Protein AF-A0A8T4L0N1-F1 (afdb_monomer)

Secondary structure (DSSP, 8-state):
-TTSTTTT-S---HHHHH---TTS---------TT--HHHHHHHHHHHHHHHHHHHTTS---SPPPEEEETTTHHHHBSS--SHHHHHHHHHHHHHHHTT-EEEE--S-GGGB-HHHHHH-SEEEEEEETTEEEEEETTS--EEEEPPPPGGG--

Radius of gyration: 17.19 Å; Cα contacts (8 Å, |Δi|>4): 165; chains: 1; bounding box: 47×39×38 Å

Mean predicted aligned error: 9.27 Å

pLDDT: mean 81.14, std 14.88, range [42.38, 94.62]

Foldseek 3Di:
DPPDPPLPPDDPPVCVCPPADDDDNRDHDDDDCPPHDLVSVLVVLLVVLVVLLVVLPPDDPPDQAEEAEAEQCLSQFFLPCPDPSSVVSLVSLLSCVVSNHHYHYDDPDPNRGHPSNVVSDQWDWAPPDDQWIWIDGPPDDIDIDRHDDDPVPVD

Nearest PDB structures (foldseek):
  4d2i-assembly1_A  TM=7.847E-01  e=1.196E-03  Saccharolobus solfataricus P2
  7wrx-assembly1_J  TM=8.243E-01  e=7.387E-03  Deinococcus radiodurans
  7wrx-assembly2_E  TM=8.348E-01  e=1.951E-02  Deinococcus radiodurans
  7wrw-assembly1_B  TM=8.191E-01  e=2.341E-02  Deinococcus radiodurans
  7wrw-assembly1_A  TM=8.196E-01  e=3.171E-02  Deinococcus radiodurans

Sequence (155 aa):
SQRYPGLFEGKNDYANIVAGTGKSIGRAAIIDLSGVDDRVKLLVGHNIFNGLLKQFKGKDKTGKPPVLIVPHAKIFVGAEKASVISAESIIVISELGKIGVGYALEEENALDIAKEVANSTEAKITIIKENDISVQLKGRQSYRVFVRPTLSRAS

Solvent-accessible surface area (backbone atoms only — not comparable to full-atom values): 9612 Å² total; per-residue (Å²): 122,87,89,58,77,75,78,72,78,68,82,84,61,62,63,73,63,63,54,62,57,92,86,60,89,43,64,84,76,83,82,86,63,79,97,56,57,71,68,56,49,37,52,52,51,40,51,50,48,50,49,51,41,61,68,53,58,90,53,81,81,87,62,86,62,59,72,47,76,37,74,63,29,46,74,41,32,25,50,68,68,87,42,72,64,32,51,49,31,38,52,45,54,52,48,30,51,74,71,54,33,43,74,47,76,38,61,96,52,77,78,43,40,21,65,75,49,58,72,70,49,59,65,48,77,43,77,76,54,90,48,36,29,38,41,31,42,68,98,50,77,69,46,78,47,77,53,78,79,56,76,90,71,75,115

Structure (mmCIF, N/CA/C/O backbone):
data_AF-A0A8T4L0N1-F1
#
_entry.id   AF-A0A8T4L0N1-F1
#
loop_
_atom_site.group_PDB
_atom_site.id
_atom_site.type_symbol
_atom_site.label_atom_id
_atom_site.label_alt_id
_atom_site.label_comp_id
_atom_site.label_asym_id
_atom_site.label_entity_id
_atom_site.label_seq_id
_atom_site.pdbx_PDB_ins_code
_atom_site.Cartn_x
_atom_site.Cartn_y
_atom_site.Cartn_z
_atom_site.occupancy
_atom_site.B_iso_or_equiv
_atom_site.auth_seq_id
_atom_site.auth_comp_id
_atom_site.auth_asym_id
_atom_site.auth_atom_id
_atom_site.pdbx_PDB_model_num
ATOM 1 N N . SER A 1 1 ? 21.558 11.240 -15.255 1.00 50.19 1 SER A N 1
ATOM 2 C CA . SER A 1 1 ? 20.125 10.959 -15.492 1.00 50.19 1 SER A CA 1
ATOM 3 C C . SER A 1 1 ? 19.862 10.311 -16.863 1.00 50.19 1 SER A C 1
ATOM 5 O O . SER A 1 1 ? 18.794 10.487 -17.425 1.00 50.19 1 SER A O 1
ATOM 7 N N . GLN A 1 2 ? 20.784 9.501 -1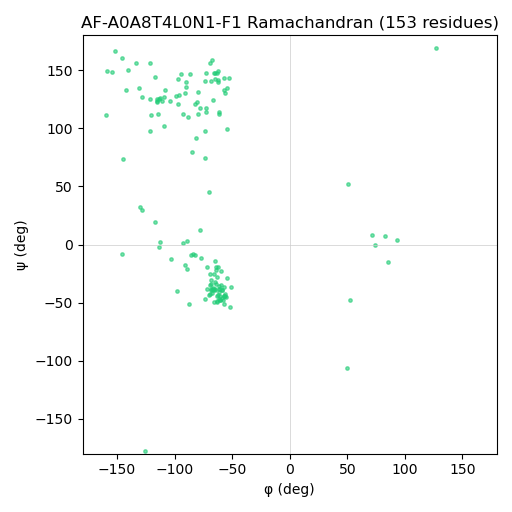7.402 1.00 55.00 2 GLN A N 1
ATOM 8 C CA . GLN A 1 2 ? 20.768 9.087 -18.819 1.00 55.00 2 GLN A CA 1
ATOM 9 C C . GLN A 1 2 ? 19.902 7.847 -19.135 1.00 55.00 2 GLN A C 1
ATOM 11 O O . GLN A 1 2 ? 19.717 7.523 -20.299 1.00 55.00 2 GLN A O 1
ATOM 16 N N . ARG A 1 3 ? 19.390 7.135 -18.118 1.00 50.38 3 ARG A N 1
ATOM 17 C CA . ARG A 1 3 ? 18.690 5.845 -18.294 1.00 50.38 3 ARG A CA 1
ATOM 18 C C . ARG A 1 3 ? 17.176 5.950 -18.516 1.00 50.38 3 ARG A C 1
ATOM 20 O O . ARG A 1 3 ? 16.611 5.012 -19.052 1.00 50.38 3 ARG A O 1
ATOM 27 N N . TYR A 1 4 ? 16.543 7.061 -18.132 1.00 55.78 4 TYR A N 1
ATOM 28 C CA . TYR A 1 4 ? 15.091 7.259 -18.260 1.00 55.78 4 TYR A CA 1
ATOM 29 C C . TYR A 1 4 ? 14.775 8.729 -18.595 1.00 55.78 4 TYR A C 1
ATOM 31 O O . TYR A 1 4 ? 14.383 9.492 -17.706 1.00 55.78 4 TYR A O 1
ATOM 39 N N . PRO A 1 5 ? 15.030 9.172 -19.841 1.00 55.88 5 PRO A N 1
ATOM 40 C CA . PRO A 1 5 ? 14.666 10.519 -20.284 1.00 55.88 5 PRO A CA 1
ATOM 41 C C . PRO A 1 5 ? 13.139 10.700 -20.216 1.00 55.88 5 PRO A C 1
ATOM 43 O O . PRO A 1 5 ? 12.401 9.765 -20.512 1.00 55.88 5 PRO A O 1
ATOM 46 N N . GLY A 1 6 ? 12.6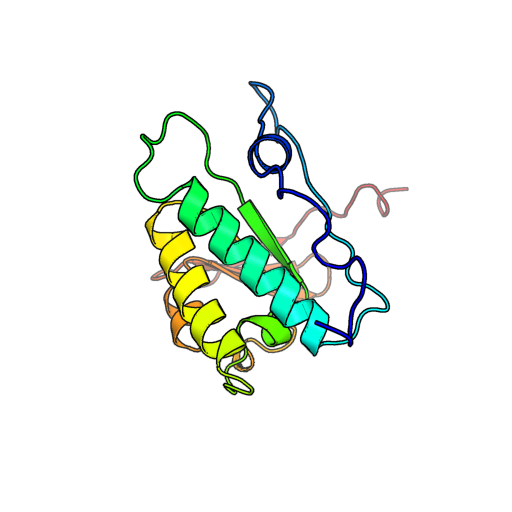55 11.866 -19.778 1.00 64.69 6 GLY A N 1
ATOM 47 C CA . GLY A 1 6 ? 11.215 12.153 -19.694 1.00 64.69 6 GLY A CA 1
ATOM 48 C C . GLY A 1 6 ? 10.481 11.700 -18.425 1.00 64.69 6 GLY A C 1
ATOM 49 O O . GLY A 1 6 ? 9.391 12.195 -18.161 1.00 64.69 6 GLY A O 1
ATOM 50 N N . LEU A 1 7 ? 11.052 10.817 -17.593 1.00 60.81 7 LEU A N 1
ATOM 51 C CA . LEU A 1 7 ? 10.312 10.191 -16.477 1.00 60.81 7 LEU A CA 1
ATOM 52 C C . LEU A 1 7 ? 9.823 11.185 -15.400 1.00 60.81 7 LEU A C 1
ATOM 54 O O . LEU A 1 7 ? 8.824 10.935 -14.732 1.00 60.81 7 LEU A O 1
ATOM 58 N N . PHE A 1 8 ? 10.525 12.304 -15.223 1.00 66.44 8 PHE A N 1
ATOM 59 C CA . PHE A 1 8 ? 10.207 13.334 -14.225 1.00 66.44 8 PHE A CA 1
ATOM 60 C C . PHE A 1 8 ? 10.138 14.735 -14.845 1.00 66.44 8 PHE A C 1
ATOM 62 O O . PHE A 1 8 ? 10.485 15.723 -14.196 1.00 66.44 8 PHE A O 1
ATOM 69 N N . GLU A 1 9 ? 9.760 14.842 -16.119 1.00 52.19 9 GLU A N 1
ATOM 70 C CA . GLU A 1 9 ? 9.647 16.146 -16.772 1.00 52.19 9 GLU A CA 1
ATOM 71 C C . GLU A 1 9 ? 8.407 16.900 -16.269 1.00 52.19 9 GLU A C 1
ATOM 73 O O . GLU A 1 9 ? 7.284 16.675 -16.709 1.00 52.19 9 GLU A O 1
ATOM 78 N N . GLY A 1 10 ? 8.624 17.804 -15.307 1.00 63.34 10 GLY A N 1
ATOM 79 C CA . GLY A 1 10 ? 7.608 18.714 -14.773 1.00 63.34 10 GLY A CA 1
ATOM 80 C C . GLY A 1 10 ? 7.481 18.681 -13.247 1.00 63.34 10 GLY A C 1
ATOM 81 O O . GLY A 1 10 ? 8.041 17.830 -12.559 1.00 63.34 10 GLY A O 1
ATOM 82 N N . LYS A 1 11 ? 6.741 19.645 -12.683 1.00 60.78 11 LYS A N 1
ATOM 83 C CA . LYS A 1 11 ? 6.330 19.598 -11.271 1.00 60.78 11 LYS A CA 1
ATOM 84 C C . LYS A 1 11 ? 5.112 18.683 -11.151 1.00 60.78 11 LYS A C 1
ATOM 86 O O . LYS A 1 11 ? 4.091 18.960 -11.769 1.00 60.78 11 LYS A O 1
ATOM 91 N N . ASN A 1 12 ? 5.200 17.645 -10.319 1.00 61.50 12 ASN A N 1
ATOM 92 C CA . ASN A 1 12 ? 4.042 16.818 -9.977 1.00 61.50 12 ASN A CA 1
ATOM 93 C C . ASN A 1 12 ? 2.973 17.682 -9.292 1.00 61.50 12 ASN A C 1
ATOM 95 O O . ASN A 1 12 ? 3.187 18.192 -8.189 1.00 61.50 12 ASN A O 1
ATOM 99 N N . ASP A 1 13 ? 1.822 17.848 -9.941 1.00 66.00 13 ASP A N 1
ATOM 100 C CA . ASP A 1 13 ? 0.700 18.606 -9.395 1.00 66.00 13 ASP A CA 1
ATOM 101 C C . ASP A 1 13 ? -0.162 17.722 -8.485 1.00 66.00 13 ASP A C 1
ATOM 103 O O . ASP A 1 13 ? -1.226 17.213 -8.847 1.00 66.00 13 ASP A O 1
ATOM 107 N N . TYR A 1 14 ? 0.319 17.532 -7.258 1.00 63.59 14 TYR A N 1
ATOM 108 C CA . TYR A 1 14 ? -0.397 16.769 -6.238 1.00 63.59 14 TYR A CA 1
ATOM 109 C C . TYR A 1 14 ? -1.725 17.418 -5.824 1.00 63.59 14 TYR A C 1
ATOM 111 O O . TYR A 1 14 ? -2.585 16.731 -5.275 1.00 63.59 14 TYR A O 1
ATOM 119 N N . ALA A 1 15 ? -1.924 18.717 -6.081 1.00 62.69 15 ALA A N 1
ATOM 120 C CA . ALA A 1 15 ? -3.209 19.357 -5.825 1.00 62.69 15 ALA A CA 1
ATOM 121 C C . ALA A 1 15 ? -4.273 18.821 -6.791 1.00 62.69 15 ALA A C 1
ATOM 123 O O . ALA A 1 15 ? -5.384 18.528 -6.358 1.00 62.69 15 ALA A O 1
ATOM 124 N N . ASN A 1 16 ? -3.918 18.584 -8.056 1.00 58.00 16 ASN A N 1
ATOM 125 C CA . ASN A 1 16 ? -4.812 17.954 -9.028 1.00 58.00 16 ASN A CA 1
ATOM 126 C C . ASN A 1 16 ? -5.098 16.472 -8.735 1.00 58.00 16 ASN A C 1
ATOM 128 O O . ASN A 1 16 ? -6.225 16.024 -8.949 1.00 58.00 16 ASN A O 1
ATOM 132 N N . ILE A 1 17 ? -4.123 15.735 -8.191 1.00 58.44 17 ILE A N 1
ATOM 133 C CA . ILE A 1 17 ? -4.295 14.326 -7.785 1.00 58.44 17 ILE A CA 1
ATOM 134 C C . ILE A 1 17 ? -5.305 14.191 -6.632 1.00 58.44 17 ILE A C 1
ATOM 136 O O . ILE A 1 17 ? -6.023 13.197 -6.560 1.00 58.44 17 ILE A O 1
ATOM 140 N N . VAL A 1 18 ? -5.382 15.187 -5.739 1.00 55.22 18 VAL A N 1
ATOM 141 C CA . VAL A 1 18 ? -6.163 15.098 -4.490 1.00 55.22 18 VAL A CA 1
ATOM 142 C C . VAL A 1 18 ? -7.367 16.056 -4.429 1.00 55.22 18 VAL A C 1
ATOM 144 O O . VAL A 1 18 ? -8.132 16.036 -3.465 1.00 55.22 18 VAL A O 1
ATOM 147 N N . ALA A 1 19 ? -7.591 16.892 -5.446 1.00 53.00 19 ALA A N 1
ATOM 148 C CA . ALA A 1 19 ? -8.720 17.823 -5.480 1.00 53.00 19 ALA A CA 1
ATOM 149 C C . ALA A 1 19 ? -10.071 17.081 -5.452 1.00 53.00 19 ALA A C 1
ATOM 151 O O . ALA A 1 19 ? -10.449 16.398 -6.404 1.00 53.00 19 ALA A O 1
ATOM 152 N N . GLY A 1 20 ? -10.814 17.236 -4.351 1.00 50.41 20 GLY A N 1
ATOM 153 C CA . GLY A 1 20 ? -12.126 16.625 -4.152 1.00 50.41 20 GLY A CA 1
ATOM 154 C C . GLY A 1 20 ? -13.285 17.578 -4.449 1.00 50.41 20 GLY A C 1
ATOM 155 O O . GLY A 1 20 ? -13.386 18.652 -3.860 1.00 50.41 20 GLY A O 1
ATOM 156 N N . THR A 1 21 ? -14.222 17.160 -5.297 1.00 42.38 21 THR A N 1
ATOM 157 C CA . THR A 1 21 ? -15.518 17.825 -5.495 1.00 42.38 21 THR A CA 1
ATOM 158 C C . THR A 1 21 ? -16.498 17.401 -4.394 1.00 42.38 21 THR A C 1
ATOM 160 O O . THR A 1 21 ? -17.189 16.396 -4.513 1.00 42.38 21 THR A O 1
ATOM 163 N N . GLY A 1 22 ? -16.537 18.165 -3.299 1.00 44.94 22 GLY A N 1
ATOM 164 C CA . GLY A 1 22 ? -17.676 18.406 -2.392 1.00 44.94 22 GLY A CA 1
ATOM 165 C C . GLY A 1 22 ? -18.484 17.257 -1.752 1.00 44.94 22 GLY A C 1
ATOM 166 O O . GLY A 1 22 ? -18.775 17.360 -0.562 1.00 44.94 22 GLY A O 1
ATOM 167 N N . LYS A 1 23 ? -18.935 16.214 -2.469 1.00 46.81 23 LYS A N 1
ATOM 168 C CA . LYS A 1 23 ? -19.974 15.281 -1.968 1.00 46.81 23 LYS A CA 1
ATOM 169 C C . LYS A 1 23 ? -19.860 13.801 -2.388 1.00 46.81 23 LYS A C 1
ATOM 171 O O . LYS A 1 23 ? -20.573 12.987 -1.811 1.00 46.81 23 LYS A O 1
ATOM 176 N N . SER A 1 24 ? -18.959 13.411 -3.291 1.00 51.56 24 SER A N 1
ATOM 177 C CA . SER A 1 24 ? -18.723 12.005 -3.695 1.00 51.56 24 SER A CA 1
ATOM 178 C C . SER A 1 24 ? -17.241 11.615 -3.539 1.00 51.56 24 SER A C 1
ATOM 180 O O . SER A 1 24 ? -16.448 12.425 -3.054 1.00 51.56 24 SER A O 1
ATOM 182 N N . ILE A 1 25 ? -16.846 10.383 -3.907 1.00 56.19 25 ILE A N 1
ATOM 183 C CA . ILE A 1 25 ? -15.433 10.061 -4.201 1.00 56.19 25 ILE A CA 1
ATOM 184 C C . ILE A 1 25 ? -14.996 11.075 -5.265 1.00 56.19 25 ILE A C 1
ATOM 186 O O . ILE A 1 25 ? -15.408 10.977 -6.416 1.00 56.19 25 ILE A O 1
ATOM 190 N N . GLY A 1 26 ? -14.298 12.130 -4.839 1.00 56.06 26 GLY A N 1
ATOM 191 C CA . GLY A 1 26 ? -14.224 13.376 -5.602 1.00 56.06 26 GLY A CA 1
ATOM 192 C C . GLY A 1 26 ? -13.519 13.209 -6.942 1.00 56.06 26 GLY A C 1
ATOM 193 O O . GLY A 1 26 ? -13.983 13.776 -7.927 1.00 56.06 26 GLY A O 1
ATOM 194 N N . ARG A 1 27 ? -12.443 12.407 -6.971 1.00 68.06 27 ARG A N 1
ATOM 195 C CA . ARG A 1 27 ? -11.669 11.983 -8.149 1.00 68.06 27 ARG A CA 1
ATOM 196 C C . ARG A 1 27 ? -10.904 10.697 -7.822 1.00 68.06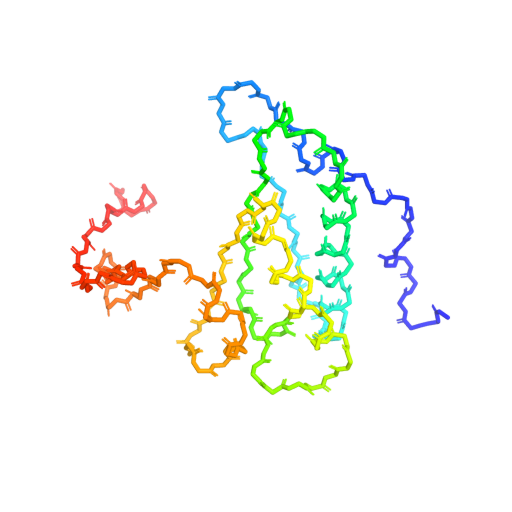 27 ARG A C 1
ATOM 198 O O . ARG A 1 27 ? -10.509 10.500 -6.674 1.00 68.06 27 ARG A O 1
ATOM 205 N N . ALA A 1 28 ? -10.680 9.854 -8.827 1.00 79.06 28 ALA A N 1
ATOM 206 C CA . ALA A 1 28 ? -9.730 8.748 -8.767 1.00 79.06 28 ALA A CA 1
ATOM 207 C C . ALA A 1 28 ? -8.619 9.022 -9.786 1.00 79.06 28 ALA A C 1
ATOM 209 O O . ALA A 1 28 ? -8.905 9.231 -10.964 1.00 79.06 28 ALA A O 1
ATOM 210 N N . ALA A 1 29 ? -7.370 9.054 -9.329 1.00 84.44 29 ALA A N 1
ATOM 211 C CA . ALA A 1 29 ? -6.207 9.110 -10.203 1.00 84.44 29 ALA A CA 1
ATOM 212 C C . ALA A 1 29 ? -5.677 7.685 -10.379 1.00 84.44 29 ALA A C 1
ATOM 214 O O . ALA A 1 29 ? -5.348 7.025 -9.394 1.00 84.44 29 ALA A O 1
ATOM 215 N N . ILE A 1 30 ? -5.623 7.216 -11.624 1.00 87.62 30 ILE A N 1
ATOM 216 C CA . ILE A 1 30 ? -5.069 5.907 -11.969 1.00 87.62 30 ILE A CA 1
ATOM 217 C C . ILE A 1 30 ? -3.695 6.149 -12.577 1.00 87.62 30 ILE A C 1
ATOM 219 O O . ILE A 1 30 ? -3.564 6.900 -13.542 1.00 87.62 30 ILE A O 1
ATOM 223 N N . ILE A 1 31 ? -2.679 5.531 -11.986 1.00 88.44 31 ILE A N 1
ATOM 224 C CA . ILE A 1 31 ? -1.305 5.582 -12.477 1.00 88.44 31 ILE A CA 1
ATOM 225 C C . ILE A 1 31 ? -0.999 4.194 -13.019 1.00 88.44 31 ILE A C 1
ATOM 227 O O . ILE A 1 31 ? -0.789 3.258 -12.249 1.00 88.44 31 ILE A O 1
ATOM 231 N N . ASP A 1 32 ? -1.035 4.066 -14.342 1.00 90.81 32 ASP A N 1
ATOM 232 C CA . ASP A 1 32 ? -0.705 2.817 -15.015 1.00 90.81 32 ASP A CA 1
ATOM 233 C C . ASP A 1 32 ? 0.816 2.688 -15.151 1.00 90.81 32 ASP A C 1
ATOM 235 O O . ASP A 1 32 ? 1.483 3.552 -15.721 1.00 90.81 32 ASP A O 1
ATOM 239 N N . LEU A 1 33 ? 1.357 1.613 -14.582 1.00 91.19 33 LEU A N 1
ATOM 240 C CA . LEU A 1 33 ? 2.774 1.254 -14.650 1.00 91.19 33 LEU A CA 1
ATOM 241 C C . LEU A 1 33 ? 2.981 -0.080 -15.385 1.00 91.19 33 LEU A C 1
ATOM 243 O O . LEU A 1 33 ? 4.007 -0.747 -15.212 1.00 91.19 33 LEU A O 1
ATOM 247 N N . SER A 1 34 ? 1.994 -0.504 -16.177 1.00 89.75 34 SER A N 1
ATOM 248 C CA . SER A 1 34 ? 2.112 -1.660 -17.055 1.00 89.75 34 SER A CA 1
ATOM 249 C C . SER A 1 34 ? 3.204 -1.431 -18.109 1.00 89.75 34 SER A C 1
ATOM 251 O O . SER A 1 34 ? 3.437 -0.319 -18.577 1.00 89.75 34 SER A O 1
ATOM 253 N N . GLY A 1 35 ? 3.963 -2.482 -18.428 1.00 89.75 35 GLY A N 1
ATOM 254 C CA . GLY A 1 35 ? 5.080 -2.404 -19.382 1.00 89.75 35 GLY A CA 1
ATOM 255 C C . GLY A 1 35 ? 6.342 -1.693 -18.871 1.00 89.75 35 GLY A C 1
ATOM 256 O O . GLY A 1 35 ? 7.332 -1.621 -19.595 1.00 89.75 35 GLY A O 1
ATOM 257 N N . VAL A 1 36 ? 6.339 -1.206 -17.629 1.00 92.06 36 VAL A N 1
ATOM 258 C CA . VAL A 1 36 ? 7.495 -0.569 -16.989 1.00 92.06 36 VAL A CA 1
ATOM 259 C C . VAL A 1 36 ? 8.288 -1.597 -16.169 1.00 92.06 36 VAL A C 1
ATOM 261 O O . VAL A 1 36 ? 7.714 -2.532 -15.605 1.00 92.06 36 VAL A O 1
ATOM 264 N N . ASP A 1 37 ? 9.612 -1.438 -16.091 1.00 92.75 37 ASP A N 1
ATOM 265 C CA . ASP A 1 37 ? 10.464 -2.295 -15.257 1.00 92.75 37 ASP A CA 1
ATOM 266 C C . ASP A 1 37 ? 10.241 -2.048 -13.747 1.00 92.75 37 ASP A C 1
ATOM 268 O O . ASP A 1 37 ? 9.805 -0.975 -13.319 1.00 92.75 37 ASP A O 1
ATOM 272 N N . ASP A 1 38 ? 10.547 -3.041 -12.908 1.00 90.31 38 ASP A N 1
ATOM 273 C CA . ASP A 1 38 ? 10.261 -2.962 -11.467 1.00 90.31 38 ASP A CA 1
ATOM 274 C C . ASP A 1 38 ? 11.071 -1.883 -10.742 1.00 90.31 38 ASP A C 1
ATOM 276 O O . ASP A 1 38 ? 10.625 -1.329 -9.735 1.00 90.31 38 ASP A O 1
ATOM 280 N N . ARG A 1 39 ? 12.243 -1.518 -11.272 1.00 89.75 39 ARG A N 1
ATOM 281 C CA . ARG A 1 39 ? 13.074 -0.458 -10.698 1.00 89.75 39 ARG A CA 1
ATOM 282 C C . ARG A 1 39 ? 12.425 0.908 -10.895 1.00 89.75 39 ARG A C 1
ATOM 284 O O . ARG A 1 39 ? 12.424 1.723 -9.972 1.00 89.75 39 ARG A O 1
ATOM 291 N N . VAL A 1 40 ? 11.884 1.171 -12.079 1.00 90.50 40 VAL A N 1
ATOM 292 C CA . VAL A 1 40 ? 11.151 2.399 -12.383 1.00 90.50 40 VAL A CA 1
ATOM 293 C C . VAL A 1 40 ? 9.835 2.420 -11.628 1.00 90.50 40 VAL A C 1
ATOM 295 O O . VAL A 1 40 ? 9.532 3.453 -11.035 1.00 90.50 40 VAL A O 1
ATOM 298 N N . LYS A 1 41 ? 9.101 1.298 -11.560 1.00 93.06 41 LYS A N 1
ATOM 299 C CA . LYS A 1 41 ? 7.902 1.200 -10.712 1.00 93.06 41 LYS A CA 1
ATOM 300 C C . LYS A 1 41 ? 8.223 1.641 -9.295 1.00 93.06 41 LYS A C 1
ATOM 302 O O . LYS A 1 41 ? 7.603 2.579 -8.804 1.00 93.06 41 LYS A O 1
ATOM 307 N N . LEU A 1 42 ? 9.243 1.040 -8.684 1.00 91.94 42 LEU A N 1
ATOM 308 C CA . LEU A 1 42 ? 9.678 1.359 -7.329 1.00 91.94 42 LEU A CA 1
ATOM 309 C C . LEU A 1 42 ? 10.030 2.845 -7.162 1.00 91.94 42 LEU A C 1
ATOM 311 O O . LEU A 1 42 ? 9.594 3.468 -6.197 1.00 91.94 42 LEU A O 1
ATOM 315 N N . LEU A 1 43 ? 10.766 3.437 -8.108 1.00 91.44 43 LEU A N 1
ATOM 316 C CA . LEU A 1 43 ? 11.100 4.866 -8.085 1.00 91.44 43 LEU A CA 1
ATOM 317 C C . LEU A 1 43 ? 9.860 5.761 -8.179 1.00 91.44 43 LEU A C 1
ATOM 319 O O . LEU A 1 43 ? 9.754 6.750 -7.453 1.00 91.44 43 LEU A O 1
ATOM 323 N N . VAL A 1 44 ? 8.928 5.439 -9.074 1.00 92.38 44 VAL A N 1
ATOM 324 C CA . VAL A 1 44 ? 7.690 6.202 -9.256 1.00 92.38 44 VAL A CA 1
ATOM 325 C C . VAL A 1 44 ? 6.819 6.095 -8.007 1.00 92.38 44 VAL A C 1
ATOM 327 O O . VAL A 1 44 ? 6.431 7.122 -7.453 1.00 92.38 44 VAL A O 1
ATOM 330 N N . GLY A 1 45 ? 6.588 4.881 -7.501 1.00 92.31 45 GLY A N 1
ATOM 331 C CA . GLY A 1 45 ? 5.820 4.651 -6.275 1.00 92.31 45 GLY A CA 1
ATOM 332 C C . GLY A 1 45 ? 6.420 5.373 -5.075 1.00 92.31 45 GLY A C 1
ATOM 333 O O . GLY A 1 45 ? 5.722 6.119 -4.394 1.00 92.31 45 GLY A O 1
ATOM 334 N N . HIS A 1 46 ? 7.733 5.260 -4.877 1.00 92.75 46 HIS A N 1
ATOM 335 C CA . HIS A 1 46 ? 8.437 5.969 -3.813 1.00 92.75 46 HIS A CA 1
ATOM 336 C C . HIS A 1 46 ? 8.250 7.493 -3.896 1.00 92.75 46 HIS A C 1
ATOM 338 O O . HIS A 1 46 ? 7.965 8.144 -2.888 1.00 92.75 46 HIS A O 1
ATOM 344 N N . ASN A 1 47 ? 8.358 8.073 -5.096 1.00 92.69 47 ASN A N 1
ATOM 345 C CA . ASN A 1 47 ? 8.130 9.504 -5.300 1.00 92.69 47 ASN A CA 1
ATOM 346 C C . ASN A 1 47 ? 6.679 9.912 -5.020 1.00 92.69 47 ASN A C 1
ATOM 348 O O . ASN A 1 47 ? 6.458 10.966 -4.425 1.00 92.69 47 ASN A O 1
ATOM 352 N N . ILE A 1 48 ? 5.703 9.080 -5.392 1.00 92.31 48 ILE A N 1
ATOM 353 C CA . ILE A 1 48 ? 4.287 9.309 -5.082 1.00 92.31 48 ILE A CA 1
ATOM 354 C C . ILE A 1 48 ? 4.074 9.294 -3.568 1.00 92.31 48 ILE A C 1
ATOM 356 O O . ILE A 1 48 ? 3.492 10.237 -3.029 1.00 92.31 48 ILE A O 1
ATOM 360 N N . PHE A 1 49 ? 4.581 8.279 -2.862 1.00 93.12 49 PHE A N 1
ATOM 361 C CA . PHE A 1 49 ? 4.416 8.170 -1.411 1.00 93.12 49 PHE A CA 1
ATOM 362 C C . PHE A 1 49 ? 5.047 9.364 -0.694 1.00 93.12 49 PHE A C 1
ATOM 364 O O . PHE A 1 49 ? 4.423 9.967 0.178 1.00 93.12 49 PHE A O 1
ATOM 371 N N . ASN A 1 50 ? 6.253 9.763 -1.104 1.00 92.44 50 ASN A N 1
ATOM 372 C CA . ASN A 1 50 ? 6.931 10.931 -0.550 1.00 92.44 50 ASN A CA 1
ATOM 373 C C . ASN A 1 50 ? 6.229 12.246 -0.890 1.00 92.44 50 ASN A C 1
ATOM 375 O O . ASN A 1 50 ? 6.187 13.155 -0.060 1.00 92.44 50 ASN A O 1
ATOM 379 N N . GLY A 1 51 ? 5.678 12.366 -2.096 1.00 89.50 51 GLY A N 1
ATOM 380 C CA . GLY A 1 51 ? 4.875 13.511 -2.508 1.00 89.50 51 GLY A CA 1
ATOM 381 C C . GLY A 1 51 ? 3.635 13.671 -1.635 1.00 89.50 51 GLY A C 1
ATOM 382 O O . GLY A 1 51 ? 3.397 14.755 -1.103 1.00 89.50 51 GLY A O 1
ATOM 383 N N . LEU A 1 52 ? 2.905 12.575 -1.411 1.00 89.00 52 LEU A N 1
ATOM 384 C CA . LEU A 1 52 ? 1.765 12.532 -0.496 1.00 89.00 52 LEU A CA 1
ATOM 385 C C . LEU A 1 52 ? 2.188 12.877 0.934 1.00 89.00 52 LEU A C 1
ATOM 387 O O . LEU A 1 52 ? 1.578 13.742 1.560 1.00 89.00 52 LEU A O 1
ATOM 391 N N . LEU A 1 53 ? 3.268 12.274 1.432 1.00 90.25 53 LEU A N 1
ATOM 392 C CA . LEU A 1 53 ? 3.768 12.541 2.777 1.00 90.25 53 LEU A CA 1
ATOM 393 C C . LEU A 1 53 ? 4.075 14.030 2.945 1.00 90.25 53 LEU A C 1
ATOM 395 O O . LEU A 1 53 ? 3.550 14.657 3.855 1.00 90.25 53 LEU A O 1
ATOM 399 N N . LYS A 1 54 ? 4.848 14.632 2.037 1.00 89.56 54 LYS A N 1
ATOM 400 C CA . LYS A 1 54 ? 5.178 16.067 2.081 1.00 89.56 54 LYS A CA 1
ATOM 401 C C . LYS A 1 54 ? 3.945 16.962 1.970 1.00 89.56 54 LYS A C 1
ATOM 403 O O . LYS A 1 54 ? 3.884 17.987 2.639 1.00 89.56 54 LYS A O 1
ATOM 408 N N . GLN A 1 55 ? 2.972 16.588 1.143 1.00 85.81 55 GLN A N 1
ATOM 409 C CA . GLN A 1 55 ? 1.764 17.380 0.928 1.00 85.81 55 GLN A CA 1
ATOM 410 C C . GLN A 1 55 ? 0.853 17.408 2.164 1.00 85.81 55 GLN A C 1
ATOM 412 O O . GLN A 1 55 ? 0.213 18.432 2.405 1.00 85.81 55 GLN A O 1
ATOM 417 N N . PHE A 1 56 ? 0.791 16.312 2.926 1.00 84.94 56 PHE A N 1
ATOM 418 C CA . PHE A 1 56 ? -0.100 16.160 4.084 1.00 84.94 56 PHE A CA 1
ATOM 419 C C . PHE A 1 56 ? 0.604 16.311 5.442 1.00 84.94 56 PHE A C 1
ATOM 421 O O . PHE A 1 56 ? -0.060 16.477 6.465 1.00 84.94 56 PHE A O 1
ATOM 428 N N . LYS A 1 57 ? 1.940 16.311 5.482 1.00 84.44 57 LYS A N 1
ATOM 429 C CA . LYS A 1 57 ? 2.727 16.560 6.696 1.00 84.44 57 LYS A CA 1
ATOM 430 C C . LYS A 1 57 ? 2.650 18.043 7.069 1.00 84.44 57 LYS A C 1
ATOM 432 O O . LYS A 1 57 ? 3.137 18.900 6.344 1.00 84.44 57 LYS A O 1
ATOM 437 N N . GLY A 1 58 ? 2.033 18.339 8.214 1.00 71.38 58 GLY A N 1
ATOM 438 C CA . GLY A 1 58 ? 1.976 19.691 8.785 1.00 71.38 58 GLY A CA 1
ATOM 439 C C . GLY A 1 58 ? 0.892 20.621 8.225 1.00 71.38 58 GLY A C 1
ATOM 440 O O . GLY A 1 58 ? 0.885 21.791 8.591 1.00 71.38 58 GLY A O 1
ATOM 441 N N . LYS A 1 59 ? -0.024 20.140 7.370 1.00 67.31 59 LYS A N 1
ATOM 442 C CA . LYS A 1 59 ? -1.214 20.915 6.975 1.00 67.31 59 LYS A CA 1
ATOM 443 C C . LYS A 1 59 ? -2.379 20.640 7.924 1.00 67.31 59 LYS A C 1
ATOM 445 O O . LYS A 1 59 ? -2.613 19.488 8.295 1.00 67.31 59 LYS A O 1
ATOM 450 N N . ASP A 1 60 ? -3.133 21.685 8.262 1.00 56.91 60 ASP A N 1
ATOM 451 C CA . ASP A 1 60 ? -4.419 21.539 8.940 1.00 56.91 60 ASP A CA 1
ATOM 452 C C . ASP A 1 60 ? -5.340 20.65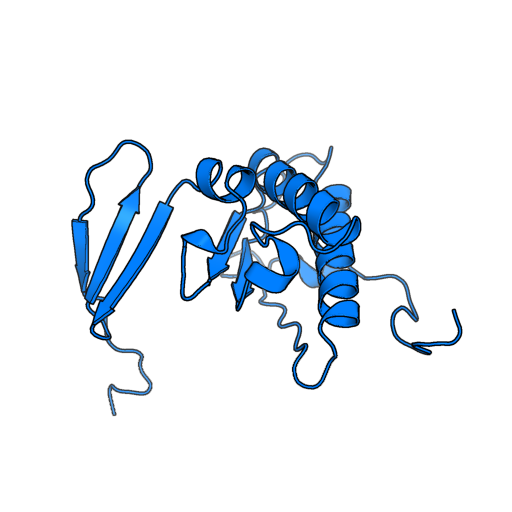2 8.095 1.00 56.91 60 ASP A C 1
ATOM 454 O O . ASP A 1 60 ? -5.435 20.811 6.877 1.00 56.91 60 ASP A O 1
ATOM 458 N N . LYS A 1 61 ? -5.985 19.678 8.745 1.00 62.44 61 LYS A N 1
ATOM 459 C CA . LYS A 1 61 ? -6.794 18.599 8.147 1.00 62.44 61 LYS A CA 1
ATOM 460 C C . LYS A 1 61 ? -8.116 19.100 7.541 1.00 62.44 61 LYS A C 1
ATOM 462 O O . LYS A 1 61 ? -9.169 18.512 7.767 1.00 62.44 61 LYS A O 1
ATOM 467 N N . THR A 1 62 ? -8.104 20.196 6.793 1.00 55.03 62 THR A N 1
ATOM 468 C CA . THR A 1 62 ? -9.306 20.855 6.259 1.00 55.03 62 THR A CA 1
ATOM 469 C C . THR A 1 62 ? -9.898 20.160 5.022 1.00 55.03 62 THR A C 1
ATOM 471 O O . THR A 1 62 ? -10.811 20.686 4.394 1.00 55.03 62 THR A O 1
ATOM 474 N N . GLY A 1 63 ? -9.462 18.934 4.705 1.00 64.25 63 GLY A N 1
ATOM 475 C CA . GLY A 1 63 ? -10.027 18.086 3.652 1.00 64.25 63 GLY A CA 1
ATOM 476 C C . GLY A 1 63 ? -9.984 16.599 4.012 1.00 64.25 63 GLY A C 1
ATOM 477 O O . GLY A 1 63 ? -9.229 16.181 4.889 1.00 64.25 63 GLY A O 1
ATOM 478 N N . LYS A 1 64 ? -10.804 15.783 3.333 1.00 70.44 64 LYS A N 1
ATOM 479 C CA . LYS A 1 64 ? -10.754 14.319 3.480 1.00 70.44 64 LYS A CA 1
ATOM 480 C C . LYS A 1 64 ? -9.414 13.812 2.927 1.00 70.44 64 LYS A C 1
ATOM 482 O O . LYS A 1 64 ? -9.112 14.111 1.771 1.00 70.44 64 LYS A O 1
ATOM 487 N N . PRO A 1 65 ? -8.618 13.073 3.713 1.00 75.94 65 PRO A N 1
ATOM 488 C CA . PRO A 1 65 ? -7.347 12.551 3.236 1.00 75.94 65 PRO A CA 1
ATOM 489 C C . PRO A 1 65 ? -7.572 11.529 2.108 1.00 75.94 65 PRO A C 1
ATOM 491 O O . PRO A 1 65 ? -8.593 10.832 2.107 1.00 75.94 65 PRO A O 1
ATOM 494 N N . PRO A 1 66 ? -6.650 11.441 1.134 1.00 85.00 66 PRO A N 1
ATOM 495 C CA . PRO A 1 66 ? -6.765 10.492 0.038 1.00 85.00 66 PRO A CA 1
ATOM 496 C C . PRO A 1 66 ? -6.615 9.050 0.538 1.00 85.00 66 PRO A C 1
ATOM 498 O O . PRO A 1 66 ? -6.029 8.796 1.595 1.00 85.00 66 PRO A O 1
ATOM 501 N N . VAL A 1 67 ? -7.124 8.112 -0.262 1.00 89.00 67 VAL A N 1
ATOM 502 C CA . VAL A 1 67 ? -6.871 6.679 -0.098 1.00 89.00 67 VAL A CA 1
ATOM 503 C C . VAL A 1 67 ? -6.005 6.215 -1.257 1.00 89.00 67 VAL A C 1
ATOM 505 O O . VAL A 1 67 ? -6.369 6.390 -2.418 1.00 89.00 67 VAL A O 1
ATOM 508 N N . LEU A 1 68 ? -4.856 5.637 -0.933 1.00 92.06 68 LEU A N 1
ATOM 509 C CA . LEU A 1 68 ? -3.949 5.022 -1.888 1.00 92.06 68 LEU A CA 1
ATOM 510 C C . LEU A 1 68 ? -4.292 3.536 -2.029 1.00 92.06 68 LEU A C 1
ATOM 512 O O . LEU A 1 68 ? -4.394 2.832 -1.031 1.00 92.06 68 LEU A O 1
ATOM 516 N N . ILE A 1 69 ? -4.432 3.041 -3.254 1.00 93.44 69 ILE A N 1
ATOM 517 C CA . ILE A 1 69 ? -4.604 1.610 -3.521 1.00 93.44 69 ILE A CA 1
ATOM 518 C C . ILE A 1 69 ? -3.379 1.156 -4.306 1.00 93.44 69 ILE A C 1
ATOM 520 O O . ILE A 1 69 ? -3.082 1.732 -5.352 1.00 93.44 69 ILE A O 1
ATOM 524 N N . VAL A 1 70 ? -2.655 0.168 -3.780 1.00 94.06 70 VAL A N 1
ATOM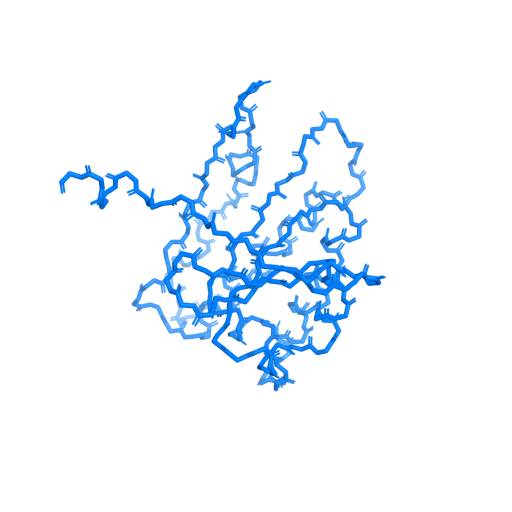 525 C CA . VAL A 1 70 ? -1.426 -0.359 -4.385 1.00 94.06 70 VAL A CA 1
ATOM 526 C C . VAL A 1 70 ? -1.604 -1.850 -4.668 1.00 94.06 70 VAL A C 1
ATOM 528 O O . VAL A 1 70 ? -1.429 -2.668 -3.759 1.00 94.06 70 VAL A O 1
ATOM 531 N N . PRO A 1 71 ? -1.951 -2.207 -5.914 1.00 92.88 71 PRO A N 1
ATOM 532 C CA . PRO A 1 71 ? -1.860 -3.576 -6.402 1.00 92.88 71 PRO A CA 1
ATOM 533 C C . PRO A 1 71 ? -0.409 -4.065 -6.405 1.00 92.88 71 PRO A C 1
ATOM 535 O O . PRO A 1 71 ? 0.502 -3.268 -6.644 1.00 92.88 71 PRO A O 1
ATOM 538 N N . HIS A 1 72 ? -0.197 -5.364 -6.176 1.00 92.62 72 HIS A N 1
ATOM 539 C CA . HIS A 1 72 ? 1.132 -6.000 -6.175 1.00 92.62 72 HIS A CA 1
ATOM 540 C C . HIS A 1 72 ? 2.143 -5.255 -5.286 1.00 92.62 72 HIS A C 1
ATOM 542 O O . HIS A 1 72 ? 3.233 -4.845 -5.710 1.00 92.62 72 HIS A O 1
ATOM 548 N N . ALA A 1 73 ? 1.741 -5.010 -4.039 1.00 93.06 73 ALA A N 1
ATOM 549 C CA . ALA A 1 73 ? 2.445 -4.139 -3.111 1.00 93.06 73 ALA A CA 1
ATOM 550 C C . ALA A 1 73 ? 3.872 -4.611 -2.763 1.00 93.06 73 ALA A C 1
ATOM 552 O O . ALA A 1 73 ? 4.690 -3.786 -2.343 1.00 93.06 73 ALA A O 1
ATOM 553 N N . LYS A 1 74 ? 4.218 -5.887 -2.981 1.00 93.19 74 LYS A N 1
ATOM 554 C CA . LYS A 1 74 ? 5.552 -6.464 -2.740 1.00 93.19 74 LYS A CA 1
ATOM 555 C C . LYS A 1 74 ? 6.686 -5.670 -3.383 1.00 93.19 74 LYS A C 1
ATOM 557 O O . LYS A 1 74 ? 7.741 -5.527 -2.770 1.00 93.19 74 LYS A O 1
ATOM 562 N N . ILE A 1 75 ? 6.480 -5.109 -4.577 1.00 91.38 75 ILE A N 1
ATOM 563 C CA . ILE A 1 75 ? 7.513 -4.312 -5.268 1.00 91.38 75 ILE A CA 1
ATOM 564 C C . ILE A 1 75 ? 7.930 -3.105 -4.415 1.00 91.38 75 ILE A C 1
ATOM 566 O O . ILE A 1 75 ? 9.096 -2.716 -4.405 1.00 91.38 75 ILE A O 1
ATOM 570 N N . PHE A 1 76 ? 6.985 -2.529 -3.672 1.00 91.81 76 PHE A N 1
ATOM 571 C CA . PHE A 1 76 ? 7.161 -1.291 -2.919 1.00 91.81 76 PHE A CA 1
ATOM 572 C C . PHE A 1 76 ? 7.477 -1.521 -1.442 1.00 91.81 76 PHE A C 1
ATOM 574 O O . PHE A 1 76 ? 8.289 -0.802 -0.861 1.00 91.81 76 PHE A O 1
ATOM 581 N N . VAL A 1 77 ? 6.815 -2.506 -0.833 1.00 91.25 77 VAL A N 1
ATOM 582 C CA . VAL A 1 77 ? 6.850 -2.782 0.611 1.00 91.25 77 VAL A CA 1
ATOM 583 C C . VAL A 1 77 ? 7.148 -4.247 0.916 1.00 91.25 77 VAL A C 1
ATOM 585 O O . VAL A 1 77 ? 6.663 -4.796 1.905 1.00 91.25 77 VAL A O 1
ATOM 588 N N . GLY A 1 78 ? 7.943 -4.883 0.059 1.00 88.50 78 GLY A N 1
ATOM 589 C CA . GLY A 1 78 ? 8.362 -6.269 0.207 1.00 88.50 78 GLY A CA 1
ATOM 590 C C . GLY A 1 78 ? 9.084 -6.547 1.529 1.00 88.50 78 GLY A C 1
ATOM 591 O O . GLY A 1 78 ? 9.859 -5.718 2.012 1.00 88.50 78 GLY A O 1
ATOM 592 N N . ALA A 1 79 ? 8.854 -7.728 2.109 1.00 83.00 79 ALA A N 1
ATOM 593 C CA . ALA A 1 79 ? 9.549 -8.192 3.312 1.00 83.00 79 ALA A CA 1
ATOM 594 C C . ALA A 1 79 ? 11.066 -8.309 3.097 1.00 83.00 79 ALA A C 1
ATOM 596 O O . ALA A 1 79 ? 11.861 -7.998 3.988 1.00 83.00 79 ALA A O 1
ATOM 597 N N . GLU A 1 80 ? 11.470 -8.705 1.891 1.00 81.62 80 GLU A N 1
ATOM 598 C CA . GLU A 1 80 ? 12.857 -8.658 1.457 1.00 81.62 80 GLU A CA 1
ATOM 599 C C . GLU A 1 80 ? 13.209 -7.226 1.045 1.00 81.62 80 GLU A C 1
ATOM 601 O O . GLU A 1 80 ? 12.712 -6.695 0.051 1.00 81.62 80 GLU A O 1
ATOM 606 N N . LYS A 1 81 ? 14.088 -6.576 1.818 1.00 73.38 81 LYS A N 1
ATOM 607 C CA . LYS A 1 81 ? 14.601 -5.234 1.509 1.00 73.38 81 LYS A CA 1
ATOM 608 C C . LYS A 1 81 ? 15.591 -5.317 0.344 1.00 73.38 81 LYS A C 1
ATOM 610 O O . LYS A 1 81 ? 16.797 -5.214 0.540 1.00 73.38 81 LYS A O 1
ATOM 615 N N . ALA A 1 82 ? 15.071 -5.500 -0.867 1.00 70.56 82 ALA A N 1
ATOM 616 C CA . ALA A 1 82 ? 15.873 -5.631 -2.081 1.00 70.56 82 ALA A CA 1
ATOM 617 C C . ALA A 1 82 ? 16.665 -4.351 -2.417 1.00 70.56 82 ALA A C 1
ATOM 619 O O . ALA A 1 82 ? 17.663 -4.408 -3.133 1.00 70.56 82 ALA A O 1
ATOM 620 N N . SER A 1 83 ? 16.246 -3.183 -1.909 1.00 79.12 83 SER A N 1
ATOM 621 C CA . SER A 1 83 ? 16.948 -1.914 -2.124 1.00 79.12 83 SER A CA 1
ATOM 622 C C . SER A 1 83 ? 16.758 -0.905 -0.982 1.00 79.12 83 SER A C 1
ATOM 624 O O . SER A 1 83 ? 15.857 -1.024 -0.151 1.00 79.12 83 SER A O 1
ATOM 626 N N . VAL A 1 84 ? 17.582 0.149 -0.972 1.00 86.06 84 VAL A N 1
ATOM 627 C CA . VAL A 1 84 ? 17.407 1.305 -0.069 1.00 86.06 84 VAL A CA 1
ATOM 628 C C . VAL A 1 84 ? 16.040 1.966 -0.285 1.00 86.06 84 VAL A C 1
ATOM 630 O O . VAL A 1 84 ? 15.357 2.301 0.676 1.00 86.06 84 VAL A O 1
ATOM 633 N N . ILE A 1 85 ? 15.592 2.067 -1.540 1.00 87.25 85 ILE A N 1
ATOM 634 C CA . ILE A 1 85 ? 14.324 2.718 -1.898 1.00 87.25 85 ILE A CA 1
ATOM 635 C C . ILE A 1 85 ? 13.124 1.934 -1.352 1.00 87.25 85 ILE A C 1
ATOM 637 O O . ILE A 1 85 ? 12.158 2.538 -0.888 1.00 87.25 85 ILE A O 1
ATOM 641 N N . SER A 1 86 ? 13.167 0.598 -1.363 1.00 85.88 86 SER A N 1
ATOM 642 C CA . SER A 1 86 ? 12.093 -0.216 -0.776 1.00 85.88 86 SER A CA 1
ATOM 643 C C . SER A 1 86 ? 12.059 -0.076 0.750 1.00 85.88 86 SER A C 1
ATOM 645 O O . SER A 1 86 ? 10.985 0.053 1.333 1.00 85.88 86 SER A O 1
ATOM 647 N N . ALA A 1 87 ? 13.224 -0.001 1.405 1.00 88.44 87 ALA A N 1
ATOM 648 C CA . ALA A 1 87 ? 13.298 0.266 2.842 1.00 88.44 87 ALA A CA 1
ATOM 649 C C . ALA A 1 87 ? 12.723 1.646 3.209 1.00 88.44 87 ALA A C 1
ATOM 651 O O . ALA A 1 87 ? 11.955 1.759 4.163 1.00 88.44 87 ALA A O 1
ATOM 652 N N . GLU A 1 88 ? 13.035 2.685 2.434 1.00 91.19 88 GLU A N 1
ATOM 653 C CA . GLU A 1 88 ? 12.449 4.013 2.634 1.00 91.19 88 GLU A CA 1
ATOM 654 C C . GLU A 1 88 ? 10.946 4.029 2.338 1.00 91.19 88 GLU A C 1
ATOM 656 O O . GLU A 1 88 ? 10.181 4.641 3.077 1.00 91.19 88 GLU A O 1
ATOM 661 N N . SER A 1 89 ? 10.490 3.317 1.305 1.00 92.56 89 SER A N 1
ATOM 662 C CA . SER A 1 89 ? 9.065 3.237 0.953 1.00 92.56 89 SER A CA 1
ATOM 663 C C . SER A 1 89 ? 8.224 2.629 2.080 1.00 92.56 89 SER A C 1
ATOM 665 O O . SER A 1 89 ? 7.139 3.133 2.367 1.00 92.56 89 SER A O 1
ATOM 667 N N . ILE A 1 90 ? 8.752 1.622 2.785 1.00 91.56 90 ILE A N 1
ATOM 668 C CA . ILE A 1 90 ? 8.140 1.046 3.996 1.00 91.56 90 ILE A CA 1
ATOM 669 C C . ILE A 1 90 ? 7.956 2.106 5.090 1.00 91.56 90 ILE A C 1
ATOM 671 O O . ILE A 1 90 ? 6.883 2.200 5.696 1.00 91.56 90 ILE A O 1
ATOM 675 N N . ILE A 1 91 ? 8.988 2.918 5.336 1.00 91.75 91 ILE A N 1
ATOM 676 C CA . ILE A 1 91 ? 8.947 3.992 6.338 1.00 91.75 91 ILE A CA 1
ATOM 677 C C . ILE A 1 91 ? 7.897 5.031 5.939 1.00 91.75 91 ILE A C 1
ATOM 679 O O . ILE A 1 91 ? 7.036 5.378 6.746 1.00 91.75 91 ILE A O 1
ATOM 683 N N . VAL A 1 92 ? 7.926 5.478 4.682 1.00 92.38 92 VAL A N 1
ATOM 684 C CA . VAL A 1 92 ? 7.013 6.502 4.166 1.00 92.38 92 VAL A CA 1
ATOM 685 C C . VAL A 1 92 ? 5.560 6.035 4.251 1.00 92.38 92 VAL A C 1
ATOM 687 O O . VAL A 1 92 ? 4.728 6.769 4.778 1.00 92.38 92 VAL A O 1
ATOM 690 N N . ILE A 1 93 ? 5.239 4.811 3.819 1.00 91.94 93 ILE A N 1
ATOM 691 C CA . ILE A 1 93 ? 3.874 4.260 3.921 1.00 91.94 93 ILE A CA 1
ATOM 692 C C . ILE A 1 93 ? 3.413 4.162 5.379 1.00 91.94 93 ILE A C 1
ATOM 694 O O . ILE A 1 93 ? 2.279 4.525 5.701 1.00 91.94 93 ILE A O 1
ATOM 698 N N . SER A 1 94 ? 4.302 3.750 6.282 1.00 89.00 94 SER A N 1
ATOM 699 C CA . SER A 1 94 ? 3.994 3.700 7.715 1.00 89.00 94 SER A CA 1
ATOM 700 C C . SER A 1 94 ? 3.718 5.095 8.300 1.00 89.00 94 SER A C 1
ATOM 702 O O . SER A 1 94 ? 2.880 5.238 9.192 1.00 89.00 94 SER A O 1
ATOM 704 N N . GLU A 1 95 ? 4.395 6.142 7.813 1.00 90.06 95 GLU A N 1
ATOM 705 C CA . GLU A 1 95 ? 4.115 7.536 8.189 1.00 90.06 95 GLU A CA 1
ATOM 706 C C . GLU A 1 95 ? 2.800 8.056 7.594 1.00 90.06 95 GLU A C 1
ATOM 708 O O . GLU A 1 95 ? 2.062 8.753 8.295 1.00 90.06 95 GLU A O 1
ATOM 713 N N . LEU A 1 96 ? 2.470 7.689 6.349 1.00 89.56 96 LEU A N 1
ATOM 714 C CA . LEU A 1 96 ? 1.222 8.082 5.682 1.00 89.56 96 LEU A CA 1
ATOM 715 C C . LEU A 1 96 ? -0.012 7.696 6.511 1.00 89.56 96 LEU A C 1
ATOM 717 O O . LEU A 1 96 ? -0.881 8.539 6.750 1.00 89.56 96 LEU A O 1
ATOM 721 N N . GLY A 1 97 ? -0.043 6.468 7.039 1.00 84.69 97 GLY A N 1
ATOM 722 C CA . GLY A 1 97 ? -1.129 6.018 7.915 1.00 84.69 97 GLY A CA 1
ATOM 723 C C . GLY A 1 97 ? -1.283 6.876 9.179 1.00 84.69 97 GLY A C 1
ATOM 724 O O . GLY A 1 97 ? -2.398 7.215 9.572 1.00 84.69 97 GLY A O 1
ATOM 725 N N . LYS A 1 98 ? -0.170 7.312 9.786 1.00 86.25 98 LYS A N 1
ATOM 726 C CA . LYS A 1 98 ? -0.178 8.139 11.012 1.00 86.25 98 LYS A CA 1
ATOM 727 C C . LYS A 1 98 ? -0.727 9.546 10.779 1.00 86.25 98 LYS A C 1
ATOM 729 O O . LYS A 1 98 ? -1.316 10.129 11.687 1.00 86.25 98 LYS A O 1
ATOM 734 N N . ILE A 1 99 ? -0.545 10.094 9.579 1.00 86.62 99 ILE A N 1
ATOM 735 C CA . ILE A 1 99 ? -1.051 11.427 9.219 1.00 86.62 99 ILE A CA 1
ATOM 736 C C . ILE A 1 99 ? -2.475 11.394 8.642 1.00 86.62 99 ILE A C 1
ATOM 738 O O . ILE A 1 99 ? -3.022 12.439 8.293 1.00 86.62 99 ILE A O 1
ATOM 742 N N . GLY A 1 100 ? -3.103 10.215 8.598 1.00 82.88 100 GLY A N 1
ATOM 743 C CA . GLY A 1 100 ? -4.493 10.025 8.187 1.00 82.88 100 GLY A CA 1
ATOM 744 C C . GLY A 1 100 ? -4.688 9.706 6.706 1.00 82.88 100 GLY A C 1
ATOM 745 O O . GLY A 1 100 ? -5.833 9.591 6.283 1.00 82.88 100 GLY A O 1
ATOM 746 N N . VAL A 1 101 ? -3.617 9.539 5.923 1.00 88.06 101 VAL A N 1
ATOM 747 C CA . VAL A 1 101 ? -3.716 9.039 4.543 1.00 88.06 101 VAL A CA 1
ATOM 748 C C . VAL A 1 101 ? -4.044 7.549 4.596 1.00 88.06 101 VAL A C 1
ATOM 750 O O . VAL A 1 101 ? -3.274 6.754 5.136 1.00 88.06 101 VAL A O 1
ATOM 753 N N . GLY A 1 102 ? -5.204 7.177 4.055 1.00 89.75 102 GLY A N 1
ATOM 754 C CA . GLY A 1 102 ? -5.610 5.780 3.976 1.00 89.75 102 GLY A CA 1
ATOM 755 C C . GLY A 1 102 ? -4.790 5.046 2.923 1.00 89.75 102 GLY A C 1
ATOM 756 O O . GLY A 1 102 ? -4.425 5.624 1.899 1.00 89.75 102 GLY A O 1
ATOM 757 N N . TYR A 1 103 ? -4.523 3.765 3.142 1.00 92.62 103 TYR A N 1
ATOM 758 C CA . TYR A 1 103 ? -3.921 2.919 2.123 1.00 92.62 103 TYR A CA 1
ATOM 759 C C . TYR A 1 103 ? -4.537 1.519 2.132 1.00 92.62 103 TYR A C 1
ATOM 761 O O . TYR A 1 103 ? -4.969 1.020 3.171 1.00 92.62 103 TYR A O 1
ATOM 769 N N . ALA A 1 104 ? -4.565 0.894 0.961 1.00 94.00 104 ALA A N 1
ATOM 770 C CA . ALA A 1 104 ? -4.903 -0.502 0.751 1.00 94.00 104 ALA A CA 1
ATOM 771 C C . ALA A 1 104 ? -3.784 -1.139 -0.072 1.00 94.00 104 ALA A C 1
ATOM 773 O O . ALA A 1 104 ? -3.401 -0.618 -1.120 1.00 94.00 104 ALA A O 1
ATOM 774 N N . LEU A 1 105 ? -3.248 -2.243 0.435 1.00 94.62 105 LEU A N 1
ATOM 775 C CA . LEU A 1 105 ? -2.162 -2.989 -0.186 1.00 94.62 105 LEU A CA 1
ATOM 776 C C . LEU A 1 105 ? -2.707 -4.355 -0.565 1.00 94.62 105 LEU A C 1
ATOM 778 O O . LEU A 1 105 ? -3.264 -5.053 0.283 1.00 94.62 105 LEU A O 1
ATOM 782 N N . GLU A 1 106 ? -2.559 -4.709 -1.829 1.00 94.56 106 GLU A N 1
ATOM 783 C CA . GLU A 1 106 ? -2.966 -6.005 -2.349 1.00 94.56 106 GLU A CA 1
ATOM 784 C C . GLU A 1 106 ? -1.722 -6.832 -2.653 1.00 94.56 106 GLU A C 1
ATOM 786 O O . GLU A 1 106 ? -0.776 -6.348 -3.276 1.00 94.56 106 GLU A O 1
ATOM 791 N N . GLU A 1 107 ? -1.740 -8.082 -2.201 1.00 94.19 107 GLU A N 1
ATOM 792 C CA . GLU A 1 107 ? -0.713 -9.069 -2.494 1.00 94.19 107 GLU A CA 1
ATOM 793 C C . GLU A 1 107 ? -1.311 -10.472 -2.388 1.00 94.19 107 GLU A C 1
ATOM 795 O O . GLU A 1 107 ? -2.203 -10.703 -1.566 1.00 94.19 107 GLU A O 1
ATOM 800 N N . GLU A 1 108 ? -0.807 -11.414 -3.186 1.00 91.75 108 GLU A N 1
ATOM 801 C CA . GLU A 1 108 ? -1.265 -12.809 -3.130 1.00 91.75 108 GLU A CA 1
ATOM 802 C C . GLU A 1 108 ? -0.864 -13.469 -1.806 1.00 91.75 108 GLU A C 1
ATOM 804 O O . GLU A 1 108 ? -1.653 -14.168 -1.167 1.00 91.75 108 GLU A O 1
ATOM 809 N N . ASN A 1 109 ? 0.364 -13.195 -1.358 1.00 90.75 109 ASN A N 1
ATOM 810 C CA . ASN A 1 109 ? 0.933 -13.757 -0.144 1.00 90.75 109 ASN A CA 1
ATOM 811 C C . ASN A 1 109 ? 1.161 -12.664 0.897 1.00 90.75 109 ASN A C 1
ATOM 813 O O . ASN A 1 109 ? 2.061 -11.841 0.778 1.00 90.75 109 ASN A O 1
ATOM 817 N N . ALA A 1 110 ? 0.410 -12.707 1.998 1.00 86.62 110 ALA A N 1
ATOM 818 C CA . ALA A 1 110 ? 0.560 -11.728 3.080 1.00 86.62 110 ALA A CA 1
ATOM 819 C C . ALA A 1 110 ? 1.968 -11.713 3.717 1.00 86.62 110 ALA A C 1
ATOM 821 O O . ALA A 1 110 ? 2.347 -10.718 4.328 1.00 86.62 110 ALA A O 1
ATOM 822 N N . LEU A 1 111 ? 2.728 -12.809 3.595 1.00 89.75 111 LEU A N 1
ATOM 823 C CA . LEU A 1 111 ? 4.112 -12.907 4.076 1.00 89.75 111 LEU A CA 1
ATOM 824 C C . LEU A 1 111 ? 5.100 -12.091 3.235 1.00 89.75 111 LEU A C 1
ATOM 826 O O . LEU A 1 111 ? 6.182 -11.775 3.724 1.00 89.75 111 LEU A O 1
ATOM 830 N N . ASP A 1 112 ? 4.723 -11.728 2.009 1.00 92.00 112 ASP A N 1
ATOM 831 C CA . ASP A 1 112 ? 5.568 -10.933 1.123 1.00 92.00 112 ASP A CA 1
ATOM 832 C C . ASP A 1 112 ? 5.585 -9.453 1.510 1.00 92.00 112 ASP A C 1
ATOM 834 O O . ASP A 1 112 ? 6.436 -8.713 1.027 1.00 92.00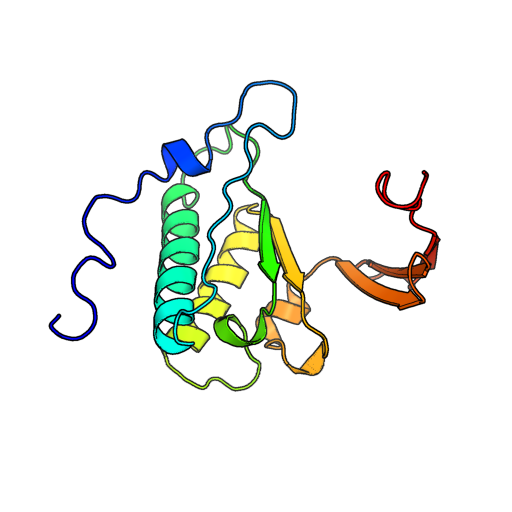 112 ASP A O 1
ATOM 838 N N . ILE A 1 113 ? 4.697 -9.014 2.404 1.00 91.94 113 ILE A N 1
ATOM 839 C CA . ILE A 1 113 ? 4.646 -7.640 2.903 1.00 91.94 113 ILE A CA 1
ATOM 840 C C . ILE A 1 113 ? 5.516 -7.498 4.152 1.00 91.94 113 ILE A C 1
ATOM 842 O O . ILE A 1 113 ? 5.463 -8.312 5.076 1.00 91.94 113 ILE A O 1
ATOM 846 N N . ALA A 1 114 ? 6.300 -6.422 4.207 1.00 92.00 114 ALA A N 1
ATOM 847 C CA . ALA A 1 114 ? 7.131 -6.093 5.355 1.00 92.00 114 ALA A CA 1
ATOM 848 C C . ALA A 1 114 ? 6.310 -6.027 6.651 1.00 92.00 114 ALA A C 1
ATOM 850 O O . ALA A 1 114 ? 5.239 -5.413 6.712 1.00 92.00 114 ALA A O 1
ATOM 851 N N . LYS A 1 115 ? 6.843 -6.637 7.717 1.00 89.62 115 LYS A N 1
ATOM 852 C CA . LYS A 1 115 ? 6.161 -6.762 9.016 1.00 89.62 115 LYS A CA 1
ATOM 853 C C . LYS A 1 115 ? 5.775 -5.405 9.593 1.00 89.62 115 LYS A C 1
ATOM 855 O O . LYS A 1 115 ? 4.718 -5.279 10.203 1.00 89.62 115 LYS A O 1
ATOM 860 N N . GLU A 1 116 ? 6.617 -4.396 9.398 1.00 89.06 116 GLU A N 1
ATOM 861 C CA . GLU A 1 116 ? 6.383 -3.023 9.837 1.00 89.06 116 GLU A CA 1
ATOM 862 C C . GLU A 1 116 ? 5.078 -2.465 9.248 1.00 89.06 116 GLU A C 1
ATOM 864 O O . GLU A 1 116 ? 4.256 -1.912 9.982 1.00 89.06 116 GLU A O 1
ATOM 869 N N . VAL A 1 117 ? 4.845 -2.693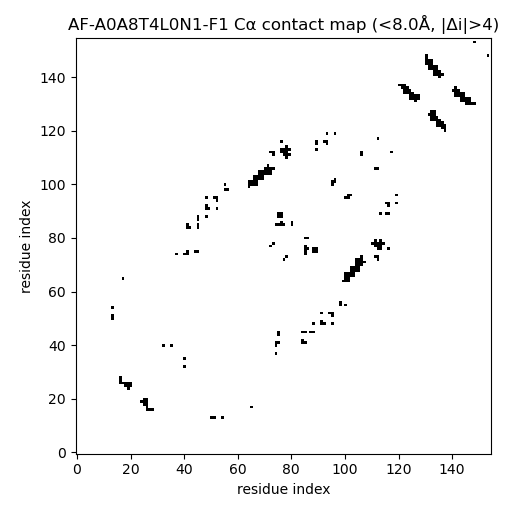 7.952 1.00 89.19 117 VAL A N 1
ATOM 870 C CA . VAL A 1 117 ? 3.635 -2.248 7.249 1.00 89.19 117 VAL A CA 1
ATOM 871 C C . VAL A 1 117 ? 2.432 -3.100 7.654 1.00 89.19 117 VAL A C 1
ATOM 873 O O . VAL A 1 117 ? 1.385 -2.563 8.026 1.00 89.19 117 VAL A O 1
ATOM 876 N N . ALA A 1 118 ? 2.597 -4.425 7.675 1.00 88.62 118 ALA A N 1
ATOM 877 C CA . ALA A 1 118 ? 1.543 -5.359 8.069 1.00 88.62 118 ALA A CA 1
ATOM 878 C C . ALA A 1 118 ? 1.000 -5.068 9.482 1.00 88.62 118 ALA A C 1
ATOM 880 O O . ALA A 1 118 ? -0.210 -5.027 9.688 1.00 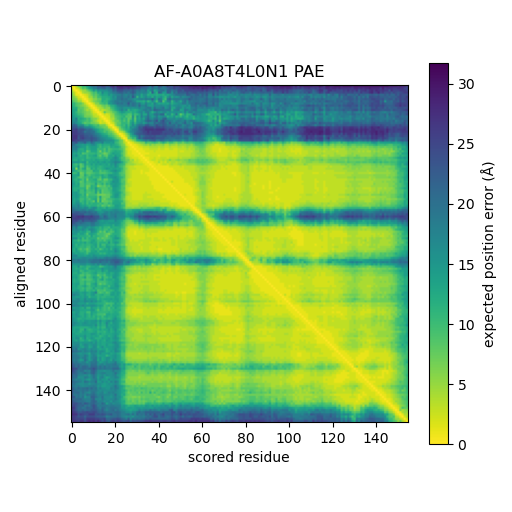88.62 118 ALA A O 1
ATOM 881 N N . ASN A 1 119 ? 1.877 -4.775 10.447 1.00 87.75 119 ASN A N 1
ATOM 882 C CA . ASN A 1 119 ? 1.490 -4.458 11.828 1.00 87.75 119 ASN A CA 1
ATOM 883 C C . ASN A 1 119 ? 0.769 -3.104 11.966 1.00 87.75 119 ASN A C 1
ATOM 885 O O . ASN A 1 119 ? -0.001 -2.888 12.911 1.00 87.75 119 ASN A O 1
ATOM 889 N N . SER A 1 120 ? 1.026 -2.180 11.038 1.00 86.75 120 SER A N 1
ATOM 890 C CA . SER A 1 120 ? 0.353 -0.879 10.978 1.00 86.75 120 SER A CA 1
ATOM 891 C C . SER A 1 120 ? -1.009 -0.927 10.279 1.00 86.75 120 SER A C 1
ATOM 893 O O . SER A 1 120 ? -1.756 0.046 10.337 1.00 86.75 120 SER A O 1
ATOM 895 N N . THR A 1 121 ? -1.349 -2.057 9.657 1.00 88.19 121 THR A N 1
ATOM 896 C CA . THR A 1 121 ? -2.622 -2.244 8.963 1.00 88.19 121 THR A CA 1
ATOM 897 C C . THR A 1 121 ? -3.735 -2.557 9.971 1.00 88.19 121 THR A C 1
ATOM 899 O O . THR A 1 121 ? -3.591 -3.419 10.837 1.00 88.19 121 THR A O 1
ATOM 902 N N . GLU A 1 122 ? -4.867 -1.860 9.860 1.00 91.25 122 GLU A N 1
ATOM 903 C CA . GLU A 1 122 ? -5.999 -1.990 10.795 1.00 91.25 122 GLU A CA 1
ATOM 904 C C . GLU A 1 122 ? -7.033 -3.042 10.361 1.00 91.25 122 GLU A C 1
ATOM 906 O O . GLU A 1 122 ? -7.836 -3.511 11.171 1.00 91.25 122 GLU A O 1
ATOM 911 N N . ALA A 1 123 ? -7.012 -3.434 9.088 1.00 92.44 123 ALA A N 1
ATOM 912 C CA . ALA A 1 123 ? -7.917 -4.423 8.524 1.00 92.44 123 ALA A CA 1
ATOM 913 C C . ALA A 1 123 ? -7.196 -5.309 7.505 1.00 92.44 123 ALA A C 1
ATOM 915 O O . ALA A 1 123 ? -6.527 -4.811 6.605 1.00 92.44 123 ALA A O 1
ATOM 916 N N . LYS A 1 124 ? -7.386 -6.622 7.609 1.00 93.44 124 LYS A N 1
ATOM 917 C CA . LYS A 1 124 ? -6.968 -7.602 6.609 1.00 93.44 124 LYS A CA 1
ATOM 918 C C . LYS A 1 124 ? -8.206 -8.164 5.925 1.00 93.44 124 LYS A C 1
ATOM 920 O O . LYS A 1 124 ? -9.116 -8.649 6.594 1.00 93.44 124 LYS A O 1
ATOM 925 N N . ILE A 1 125 ? -8.222 -8.112 4.600 1.00 93.31 125 ILE A N 1
ATOM 926 C CA . ILE A 1 125 ? -9.271 -8.705 3.771 1.00 93.31 125 ILE A CA 1
ATOM 927 C C . ILE A 1 125 ? -8.631 -9.858 3.005 1.00 93.31 125 ILE A C 1
ATOM 929 O O . ILE A 1 125 ? -7.593 -9.681 2.380 1.00 93.31 125 ILE A O 1
ATOM 933 N N . THR A 1 126 ? -9.206 -11.053 3.106 1.00 92.50 126 THR A N 1
ATOM 934 C CA . THR A 1 126 ? -8.733 -12.253 2.404 1.00 92.50 126 THR A CA 1
ATOM 935 C C . THR A 1 126 ? -9.858 -12.787 1.537 1.00 92.50 126 THR A C 1
ATOM 937 O O . THR A 1 126 ? -10.949 -13.053 2.040 1.00 92.50 126 THR A O 1
ATOM 940 N N . ILE A 1 127 ? -9.605 -12.955 0.243 1.00 90.44 127 ILE A N 1
ATOM 941 C CA . ILE A 1 127 ? -10.561 -13.580 -0.671 1.00 90.44 127 ILE A CA 1
ATOM 942 C C . ILE A 1 127 ? -10.480 -15.091 -0.454 1.00 90.44 127 ILE A C 1
ATOM 944 O O . ILE A 1 127 ? -9.425 -15.685 -0.651 1.00 90.44 127 ILE A O 1
ATOM 948 N N . ILE A 1 128 ? -11.577 -15.708 -0.010 1.00 88.25 128 ILE A N 1
ATOM 949 C CA . ILE A 1 128 ? -11.644 -17.165 0.173 1.00 88.25 128 ILE A CA 1
ATOM 950 C C . ILE A 1 128 ? -12.073 -17.808 -1.142 1.00 88.25 128 ILE A C 1
ATOM 952 O O . ILE A 1 128 ? -11.434 -18.741 -1.623 1.00 88.25 128 ILE A O 1
ATOM 956 N N . LYS A 1 129 ? -13.176 -17.313 -1.715 1.00 88.06 129 LYS A N 1
ATOM 957 C CA . LYS A 1 129 ? -13.718 -17.803 -2.983 1.00 88.06 129 LYS A CA 1
ATOM 958 C C . LYS A 1 129 ? -14.627 -16.757 -3.617 1.00 88.06 129 LYS A C 1
ATOM 960 O O . LYS A 1 129 ? -15.727 -16.529 -3.125 1.00 88.06 129 LYS A O 1
ATOM 965 N N . GLU A 1 130 ? -14.202 -16.184 -4.739 1.00 85.88 130 GLU A N 1
ATOM 966 C CA . GLU A 1 130 ? -14.974 -15.188 -5.498 1.00 85.88 130 GLU A CA 1
ATOM 967 C C . GLU A 1 130 ? -15.508 -14.050 -4.605 1.00 85.88 130 GLU A C 1
ATOM 969 O O . GLU A 1 130 ? -14.746 -13.204 -4.152 1.00 85.88 130 GLU A O 1
ATOM 974 N N . ASN A 1 131 ? -16.814 -14.049 -4.336 1.00 85.62 131 ASN A N 1
ATOM 975 C CA . ASN A 1 131 ? -17.513 -13.041 -3.546 1.00 85.62 131 ASN A CA 1
ATOM 976 C C . ASN A 1 131 ? -17.440 -13.292 -2.031 1.00 85.62 131 ASN A C 1
ATOM 978 O O . ASN A 1 131 ? -17.895 -12.464 -1.248 1.00 85.62 131 ASN A O 1
ATOM 982 N N . ASP A 1 132 ? -16.921 -14.439 -1.607 1.00 90.75 132 ASP A N 1
ATOM 983 C CA . ASP A 1 132 ? -16.765 -14.813 -0.209 1.00 90.75 132 ASP A CA 1
ATOM 984 C C . ASP A 1 132 ? -15.415 -14.320 0.316 1.00 90.75 132 ASP A C 1
ATOM 986 O O . ASP A 1 132 ? -14.350 -14.825 -0.066 1.00 90.75 132 ASP A O 1
ATOM 990 N N . ILE A 1 133 ? -15.472 -13.315 1.188 1.00 92.12 133 ILE A N 1
ATOM 991 C CA . ILE A 1 133 ? -14.297 -12.682 1.778 1.00 92.12 133 ILE A CA 1
ATOM 992 C C . ILE A 1 133 ? -14.281 -12.873 3.294 1.00 92.12 133 ILE A C 1
ATOM 994 O O . ILE A 1 133 ? -15.307 -12.821 3.971 1.00 92.12 133 ILE A O 1
ATOM 998 N N . SER A 1 134 ? -13.088 -13.048 3.846 1.00 93.69 134 SER A N 1
ATOM 999 C CA . SER A 1 134 ? -12.820 -12.929 5.275 1.00 93.69 134 SER A CA 1
ATOM 1000 C C . SER A 1 134 ? -12.302 -11.529 5.575 1.00 93.69 134 SER A C 1
ATOM 1002 O O . SER A 1 134 ? -11.361 -11.058 4.937 1.00 93.69 134 SER A O 1
ATOM 1004 N N . VAL A 1 135 ? -12.910 -10.869 6.557 1.00 93.69 135 VAL A N 1
ATOM 1005 C CA . VAL A 1 135 ? -12.478 -9.571 7.070 1.00 93.69 135 VAL A CA 1
ATOM 1006 C C . VAL A 1 135 ? -11.996 -9.761 8.501 1.00 93.69 135 VAL A C 1
ATOM 1008 O O . VAL A 1 135 ? -12.713 -10.273 9.361 1.00 93.69 135 VAL A O 1
ATOM 1011 N N . GLN A 1 136 ? -10.769 -9.336 8.770 1.00 93.94 136 GLN A N 1
ATOM 1012 C CA . GLN A 1 136 ? -10.176 -9.323 10.099 1.00 93.94 136 GLN A CA 1
ATOM 1013 C C . GLN A 1 136 ? -9.791 -7.891 10.450 1.00 93.94 136 GLN A C 1
ATOM 1015 O O . GLN A 1 136 ? -8.871 -7.328 9.866 1.00 93.94 136 GLN A O 1
ATOM 1020 N N . LEU A 1 137 ? -10.490 -7.304 11.417 1.00 93.44 137 LEU A N 1
ATOM 1021 C CA . LEU A 1 137 ? -10.104 -6.020 11.998 1.00 93.44 137 LEU A CA 1
ATOM 1022 C C . LEU A 1 137 ? -9.109 -6.259 13.135 1.00 93.44 137 LEU A C 1
ATOM 1024 O O . LEU A 1 137 ? -9.206 -7.255 13.857 1.00 93.44 137 LEU A O 1
ATOM 1028 N N . LYS A 1 138 ? -8.165 -5.341 13.320 1.00 90.75 138 LYS A N 1
ATOM 1029 C CA . LYS A 1 138 ? -7.164 -5.422 14.383 1.00 90.75 138 LYS A CA 1
ATOM 1030 C C . LYS A 1 138 ? -7.833 -5.538 15.755 1.00 90.75 138 LYS A C 1
ATOM 1032 O O . LYS A 1 138 ? -8.758 -4.798 16.083 1.00 90.75 138 LYS A O 1
ATOM 1037 N N . GLY A 1 139 ? -7.387 -6.516 16.544 1.00 90.69 139 GLY A N 1
ATOM 1038 C CA . GLY A 1 139 ? -7.951 -6.806 17.866 1.00 90.69 139 GLY A CA 1
ATOM 1039 C C . GLY A 1 139 ? -9.349 -7.439 17.859 1.00 90.69 139 GLY A C 1
ATOM 1040 O O . GLY A 1 139 ? -9.944 -7.578 18.924 1.00 90.69 139 GLY A O 1
ATOM 1041 N N . ARG A 1 140 ? -9.891 -7.830 16.698 1.00 92.75 140 ARG A N 1
ATOM 1042 C CA . ARG A 1 140 ? -11.193 -8.504 16.585 1.00 92.75 140 ARG A CA 1
ATOM 1043 C C . ARG A 1 140 ? -11.059 -9.869 15.919 1.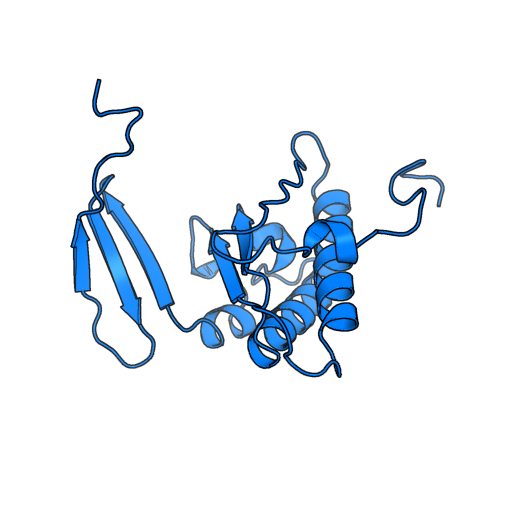00 92.75 140 ARG A C 1
ATOM 1045 O O . ARG A 1 140 ? -10.121 -10.127 15.165 1.00 92.75 140 ARG A O 1
ATOM 1052 N N . GLN A 1 141 ? -12.023 -10.745 16.199 1.00 90.94 141 GLN A N 1
ATOM 1053 C CA . GLN A 1 141 ? -12.135 -12.013 15.486 1.00 90.94 141 GLN A CA 1
ATOM 1054 C C . GLN A 1 141 ? -12.473 -11.772 14.013 1.00 90.94 141 GLN A C 1
ATOM 1056 O O . GLN A 1 141 ? -13.155 -10.808 13.655 1.00 90.94 141 GLN A O 1
ATOM 1061 N N . SER A 1 142 ? -11.964 -12.662 13.166 1.00 93.06 142 SER A N 1
ATOM 1062 C CA . SER A 1 142 ? -12.282 -12.674 11.745 1.00 93.06 142 SER A CA 1
ATOM 1063 C C . SER A 1 142 ? -13.746 -13.066 11.534 1.00 93.06 142 SER A C 1
ATOM 1065 O O . SER A 1 142 ? -14.259 -13.955 12.213 1.00 93.06 142 SER A O 1
ATOM 1067 N N . TYR A 1 143 ? -14.409 -12.413 10.584 1.00 91.38 143 TYR A N 1
ATOM 1068 C CA . TYR A 1 143 ? -15.761 -12.755 10.154 1.00 91.38 143 TYR A CA 1
ATOM 1069 C C . TYR A 1 143 ? -15.837 -12.792 8.628 1.00 91.38 143 TYR A C 1
ATOM 1071 O O . TYR A 1 143 ? -15.018 -12.189 7.933 1.00 91.38 143 TYR A O 1
ATOM 1079 N N . ARG A 1 144 ? -16.815 -13.532 8.101 1.00 92.94 144 ARG A N 1
ATOM 1080 C CA . ARG A 1 144 ? -17.019 -13.686 6.657 1.00 92.94 144 ARG A CA 1
ATOM 1081 C C . ARG A 1 144 ? -18.083 -12.724 6.159 1.00 92.94 144 ARG A C 1
ATOM 1083 O O . ARG A 1 144 ? -19.088 -12.502 6.831 1.00 92.94 144 ARG A O 1
ATOM 1090 N N . VAL A 1 145 ? -17.865 -12.182 4.971 1.00 89.81 145 VAL A N 1
ATOM 1091 C CA . VAL A 1 145 ? -18.800 -11.303 4.274 1.00 89.81 145 VAL A CA 1
ATOM 1092 C C . VAL A 1 145 ? -18.949 -11.813 2.850 1.00 89.81 145 VAL A C 1
ATOM 1094 O O . VAL A 1 145 ? -17.963 -12.122 2.189 1.00 89.81 145 VAL A O 1
ATOM 1097 N N . PHE A 1 146 ? -20.187 -11.875 2.371 1.00 89.19 146 PHE A N 1
ATOM 1098 C CA . PHE A 1 146 ? -20.464 -12.092 0.958 1.00 89.19 146 PHE A CA 1
ATOM 1099 C C . PHE A 1 146 ? -20.616 -10.737 0.278 1.00 89.19 146 PHE A C 1
ATOM 1101 O O . PHE A 1 146 ? -21.553 -9.985 0.555 1.00 89.19 146 PHE A O 1
ATOM 1108 N N . VAL A 1 147 ? -19.668 -10.408 -0.591 1.00 84.44 147 VAL A N 1
ATOM 1109 C CA . VAL A 1 147 ? -19.725 -9.206 -1.418 1.00 84.44 147 VAL A CA 1
ATOM 1110 C C . VAL A 1 147 ? -20.764 -9.426 -2.510 1.00 84.44 147 VAL A C 1
ATOM 1112 O O . VAL A 1 147 ? -20.901 -10.518 -3.060 1.00 84.44 147 VAL A O 1
ATOM 1115 N N . ARG A 1 148 ? -21.537 -8.390 -2.833 1.00 78.50 148 ARG A N 1
ATOM 1116 C CA . ARG A 1 148 ? -22.450 -8.483 -3.973 1.00 78.50 148 ARG A CA 1
ATOM 1117 C C . ARG A 1 148 ? -21.635 -8.639 -5.264 1.00 78.50 148 ARG A C 1
ATOM 1119 O O . ARG A 1 148 ? -20.602 -7.978 -5.386 1.00 78.50 148 ARG A O 1
ATOM 1126 N N . PRO A 1 149 ? -22.098 -9.452 -6.229 1.00 71.56 149 PRO A N 1
ATOM 1127 C CA . PRO A 1 149 ? -21.475 -9.522 -7.543 1.00 71.56 149 PRO A CA 1
ATOM 1128 C C . PRO A 1 149 ? -21.351 -8.122 -8.152 1.00 71.56 149 PRO A C 1
ATOM 1130 O O . PRO A 1 149 ? -22.238 -7.279 -7.980 1.00 71.56 149 PRO A O 1
ATOM 1133 N N . THR A 1 150 ? -20.261 -7.872 -8.872 1.00 68.81 150 THR A N 1
ATOM 1134 C CA . THR A 1 150 ? -20.110 -6.633 -9.637 1.00 68.81 150 THR A CA 1
ATOM 1135 C C . THR A 1 150 ? -21.188 -6.550 -10.717 1.00 68.81 150 THR A C 1
ATOM 1137 O O . THR A 1 150 ? -21.608 -7.568 -11.266 1.00 68.81 150 THR A O 1
ATOM 1140 N N . LEU A 1 151 ? -21.609 -5.330 -11.069 1.00 55.06 151 LEU A N 1
ATOM 1141 C CA . LEU A 1 151 ? -22.627 -5.094 -12.105 1.00 55.06 151 LEU A CA 1
ATOM 1142 C C . LEU A 1 151 ? -22.279 -5.756 -13.451 1.00 55.06 151 LEU A C 1
ATOM 1144 O O . LEU A 1 151 ? -23.174 -6.175 -14.170 1.00 55.06 151 LEU A O 1
ATOM 1148 N N . SER A 1 152 ? -20.987 -5.923 -13.752 1.00 55.12 152 SER A N 1
ATOM 1149 C CA . SER A 1 152 ? -20.488 -6.613 -14.950 1.00 55.12 152 SER A CA 1
ATOM 1150 C C . SER A 1 152 ? -20.813 -8.110 -15.026 1.00 55.12 152 SER A C 1
ATOM 1152 O O . SER A 1 152 ? -20.638 -8.703 -16.082 1.00 55.12 152 SER A O 1
ATOM 1154 N N . ARG A 1 153 ? -21.244 -8.732 -13.922 1.00 51.62 153 ARG A N 1
ATOM 1155 C CA . ARG A 1 153 ? -21.656 -10.146 -13.853 1.00 51.62 153 ARG A CA 1
ATOM 1156 C C . ARG A 1 153 ? -23.155 -10.318 -13.587 1.00 51.62 153 ARG A C 1
ATOM 1158 O O . ARG A 1 153 ? -23.605 -11.440 -13.392 1.00 51.62 153 ARG A O 1
ATOM 1165 N N . ALA A 1 154 ? -23.906 -9.218 -13.504 1.00 54.53 154 ALA A N 1
ATOM 1166 C CA . ALA A 1 154 ? -25.347 -9.229 -13.251 1.00 54.53 154 ALA A CA 1
ATOM 1167 C C . ALA A 1 154 ? -26.194 -9.223 -14.542 1.00 54.53 154 ALA A C 1
ATOM 1169 O O . ALA A 1 154 ? -27.419 -9.185 -14.448 1.00 54.53 154 ALA A O 1
ATOM 1170 N N . SER A 1 155 ? -25.547 -9.236 -15.715 1.00 43.12 155 SER A N 1
ATOM 1171 C CA . SER A 1 155 ? -26.156 -9.332 -17.050 1.00 43.12 155 SER A CA 1
ATOM 1172 C C . SER A 1 155 ? -26.020 -10.728 -17.636 1.00 43.12 155 SER A C 1
ATOM 1174 O O . SER A 1 155 ? -24.870 -11.227 -17.599 1.00 43.12 155 SER A O 1
#

Organism: NCBI:txid3101447